Protein AF-A0AAJ5ICC9-F1 (afdb_monomer_lite)

Foldseek 3Di:
DDPVLVVVQQVLQAAPPPPAAQQFRADADWDQDKDKDWDFDPPPVQWDADPNDIGTDTDIDIDADAFFKKWKQFPLRHIWIFGQYRRQFTGTHRLQDDDDDTRDDDDPVCVVVVRPVSRSIDHDHVVPTPDMDMDTDRYRDHPVVVVVVSVVVVVVVVVVPDPDDDDDDDDDDDDDDDDDD

Radius of gyration: 22.57 Å; chains: 1; bounding box: 65×41×62 Å

Structure (mmCIF, N/CA/C/O backbone):
data_AF-A0AAJ5ICC9-F1
#
_entry.id   AF-A0AAJ5ICC9-F1
#
loop_
_atom_site.group_PDB
_atom_site.id
_atom_site.type_symbol
_atom_site.label_atom_id
_atom_site.label_alt_id
_atom_site.label_comp_id
_atom_site.label_asym_id
_atom_site.label_entity_id
_atom_site.label_seq_id
_atom_site.pdbx_PDB_ins_code
_atom_site.Cartn_x
_atom_site.Cartn_y
_atom_site.Cartn_z
_atom_site.occupancy
_atom_site.B_iso_or_equiv
_atom_site.auth_seq_id
_atom_site.auth_comp_id
_atom_site.auth_asym_id
_atom_site.auth_atom_id
_atom_site.pdbx_PDB_model_num
ATOM 1 N N . MET A 1 1 ? -11.775 -3.553 27.776 1.00 67.38 1 MET A N 1
ATOM 2 C CA . MET A 1 1 ? -12.301 -3.152 26.452 1.00 67.38 1 MET A CA 1
ATOM 3 C C . MET A 1 1 ? -13.754 -3.591 26.366 1.00 67.38 1 MET A C 1
ATOM 5 O O . MET A 1 1 ? -14.041 -4.703 26.796 1.00 67.38 1 MET A O 1
ATOM 9 N N . THR A 1 2 ? -14.665 -2.749 25.879 1.00 87.31 2 THR A N 1
ATOM 10 C CA . THR A 1 2 ? -16.091 -3.105 25.743 1.00 87.31 2 THR A CA 1
ATOM 11 C C . THR A 1 2 ? -16.362 -3.833 24.422 1.00 87.31 2 THR A C 1
ATOM 13 O O . THR A 1 2 ? -15.566 -3.747 23.486 1.00 87.31 2 THR A O 1
ATOM 16 N N . ILE A 1 3 ? -17.492 -4.543 24.316 1.00 85.25 3 ILE A N 1
ATOM 17 C CA . ILE A 1 3 ? -17.912 -5.200 23.062 1.00 85.25 3 ILE A CA 1
ATOM 18 C C . ILE A 1 3 ? -18.053 -4.169 21.934 1.00 85.25 3 ILE A C 1
ATOM 20 O O . ILE A 1 3 ? -17.537 -4.384 20.841 1.00 85.25 3 ILE A O 1
ATOM 24 N N . SER A 1 4 ? -18.655 -3.011 22.219 1.00 86.00 4 SER A N 1
ATOM 25 C CA . SER A 1 4 ? -18.818 -1.927 21.244 1.00 86.00 4 SER A CA 1
ATOM 26 C C . SER A 1 4 ? -17.481 -1.422 20.697 1.00 86.00 4 SER A C 1
ATOM 28 O O . SER A 1 4 ? -17.360 -1.179 19.501 1.00 86.00 4 SER A O 1
ATOM 30 N N . GLN A 1 5 ? -16.452 -1.320 21.548 1.00 84.88 5 GLN A N 1
ATOM 31 C CA . GLN A 1 5 ? -15.101 -0.948 21.112 1.00 84.88 5 GLN A CA 1
ATOM 32 C C . GLN A 1 5 ? -14.488 -2.006 20.189 1.00 84.88 5 GLN A C 1
ATOM 34 O O . GLN A 1 5 ? -13.899 -1.654 19.172 1.00 84.88 5 GLN A O 1
ATOM 39 N N . ARG A 1 6 ? -14.654 -3.297 20.504 1.00 83.81 6 ARG A N 1
ATOM 40 C CA . ARG A 1 6 ? -14.139 -4.391 19.661 1.00 83.81 6 ARG A CA 1
ATOM 41 C C . ARG A 1 6 ? -14.811 -4.418 18.289 1.00 83.81 6 ARG A C 1
ATOM 43 O O . ARG A 1 6 ? -14.126 -4.606 17.293 1.00 83.81 6 ARG A O 1
ATOM 50 N N . ILE A 1 7 ? -16.121 -4.173 18.232 1.00 84.75 7 ILE A N 1
ATOM 51 C CA . ILE A 1 7 ? -16.866 -4.076 16.968 1.00 84.75 7 ILE A CA 1
ATOM 52 C C . ILE A 1 7 ? -16.370 -2.884 16.142 1.00 84.75 7 ILE A C 1
ATOM 54 O O . ILE A 1 7 ? -16.109 -3.031 14.953 1.00 84.75 7 ILE A O 1
ATOM 58 N N . ALA A 1 8 ? -16.188 -1.717 16.765 1.00 84.88 8 ALA A N 1
ATOM 59 C CA . ALA A 1 8 ? -15.699 -0.529 16.067 1.00 84.88 8 ALA A CA 1
ATOM 60 C C . ALA A 1 8 ? -14.291 -0.727 15.474 1.00 84.88 8 ALA A C 1
ATOM 62 O O . ALA A 1 8 ? -14.027 -0.265 14.363 1.00 84.88 8 ALA A O 1
ATOM 63 N N . LEU A 1 9 ? -13.407 -1.431 16.190 1.00 85.06 9 LEU A N 1
ATOM 64 C CA . LEU A 1 9 ? -12.083 -1.801 15.686 1.00 85.06 9 LEU A CA 1
ATOM 65 C C . LEU A 1 9 ? -12.186 -2.780 14.519 1.00 85.06 9 LEU A C 1
ATOM 67 O O . LEU A 1 9 ? -11.657 -2.484 13.454 1.00 85.06 9 LEU A O 1
ATOM 71 N N . ALA A 1 10 ? -12.954 -3.861 14.666 1.00 83.06 10 ALA A N 1
ATOM 72 C CA . ALA A 1 10 ? -13.140 -4.840 13.599 1.00 83.06 10 ALA A CA 1
ATOM 73 C C . ALA A 1 10 ? -13.689 -4.198 12.312 1.00 83.06 10 ALA A C 1
ATOM 75 O O . ALA A 1 10 ? -13.201 -4.485 11.223 1.00 83.06 10 ALA A O 1
ATOM 76 N N . ILE A 1 11 ? -14.645 -3.266 12.425 1.00 83.69 11 ILE A N 1
ATOM 77 C CA . ILE A 1 11 ? -15.161 -2.497 11.281 1.00 83.69 11 ILE A CA 1
ATOM 78 C C . ILE A 1 11 ? -14.057 -1.637 10.652 1.00 83.69 11 ILE A C 1
ATOM 80 O O . ILE A 1 11 ? -13.950 -1.567 9.430 1.00 83.69 11 ILE A O 1
ATOM 84 N N . ALA A 1 12 ? -13.227 -0.981 11.468 1.00 84.00 12 ALA A N 1
ATOM 85 C CA . ALA A 1 12 ? -12.121 -0.171 10.968 1.00 84.00 12 ALA A CA 1
ATOM 86 C C . ALA A 1 12 ? -11.037 -1.013 10.270 1.00 84.00 12 ALA A C 1
ATOM 88 O O . ALA A 1 12 ? -10.379 -0.507 9.363 1.00 84.00 12 ALA A O 1
ATOM 89 N N . GLU A 1 13 ? -10.852 -2.273 10.666 1.00 85.25 13 GLU A N 1
ATOM 90 C CA . GLU A 1 13 ? -9.831 -3.189 10.140 1.00 85.25 13 GLU A CA 1
ATOM 91 C C . GLU A 1 13 ? -10.294 -3.946 8.888 1.00 85.25 13 GLU A C 1
ATOM 93 O O . GLU A 1 13 ? -9.524 -4.056 7.931 1.00 85.25 13 GLU A O 1
ATOM 98 N N . ALA A 1 14 ? -11.554 -4.398 8.858 1.00 74.50 14 ALA A N 1
ATOM 99 C CA . ALA A 1 14 ? -12.113 -5.285 7.832 1.00 74.50 14 ALA A CA 1
ATOM 100 C C . ALA A 1 14 ? -12.061 -4.724 6.399 1.00 74.50 14 ALA A C 1
ATOM 102 O O . ALA A 1 14 ? -12.054 -5.496 5.441 1.00 74.50 14 ALA A O 1
ATOM 103 N N . GLY A 1 15 ? -11.970 -3.403 6.221 1.00 66.81 15 GLY A N 1
ATOM 104 C CA . GLY A 1 15 ? -11.748 -2.805 4.907 1.00 66.81 15 GLY A CA 1
ATOM 105 C C . GLY A 1 15 ? -12.367 -1.426 4.742 1.00 66.81 15 GLY A C 1
ATOM 106 O O . GLY A 1 15 ? -12.759 -0.776 5.708 1.00 66.81 15 GLY A O 1
ATOM 107 N N . LEU A 1 16 ? -12.408 -0.970 3.492 1.00 63.00 16 LEU A N 1
ATOM 108 C CA . LEU A 1 16 ? -13.253 0.151 3.094 1.00 63.00 16 LEU A CA 1
ATOM 109 C C . LEU A 1 16 ? -14.720 -0.314 3.005 1.00 63.00 16 LEU A C 1
ATOM 111 O O . LEU A 1 16 ? -14.971 -1.516 2.882 1.00 63.00 16 LEU A O 1
ATOM 115 N N . PRO A 1 17 ? -15.692 0.610 3.056 1.00 62.44 17 PRO A N 1
ATOM 116 C CA . PRO A 1 17 ? -17.074 0.333 2.672 1.00 62.44 17 PRO A CA 1
ATOM 117 C C . PRO A 1 17 ? -17.171 -0.486 1.367 1.00 62.44 17 PRO A C 1
ATOM 119 O O . PRO A 1 17 ? -16.330 -0.342 0.481 1.00 62.44 17 PRO A O 1
ATOM 122 N N . HIS A 1 18 ? -18.167 -1.376 1.257 1.00 62.28 18 HIS A N 1
ATOM 123 C CA . HIS A 1 18 ? -18.298 -2.344 0.147 1.00 62.28 18 HIS A CA 1
ATOM 124 C C . HIS A 1 18 ? -18.393 -1.695 -1.247 1.00 62.28 18 HIS A C 1
ATOM 126 O O . HIS A 1 18 ? -18.151 -2.356 -2.254 1.00 62.28 18 HIS A O 1
ATOM 132 N N . ASP A 1 19 ? -18.755 -0.418 -1.300 1.00 68.44 19 ASP A N 1
ATOM 133 C CA . ASP A 1 19 ? -18.858 0.420 -2.490 1.00 68.44 19 ASP A CA 1
ATOM 134 C C . ASP A 1 19 ? -17.518 1.025 -2.939 1.00 68.44 19 ASP A C 1
ATOM 136 O O . ASP A 1 19 ? -17.437 1.526 -4.055 1.00 68.44 19 ASP A O 1
ATOM 140 N N . GLN A 1 20 ? -16.463 0.945 -2.122 1.00 79.75 20 GLN A N 1
ATOM 141 C CA . GLN A 1 20 ? -15.159 1.532 -2.430 1.00 79.75 20 GLN A CA 1
ATOM 142 C C . GLN A 1 20 ? -14.150 0.497 -2.926 1.00 79.75 20 GLN A C 1
ATOM 144 O O . GLN A 1 20 ? -13.964 -0.592 -2.370 1.00 79.75 20 GLN A O 1
ATOM 149 N N . CYS A 1 21 ? -13.414 0.867 -3.970 1.00 87.06 21 CYS A N 1
ATOM 150 C CA . CYS A 1 21 ? -12.363 0.041 -4.528 1.00 87.06 21 CYS A CA 1
ATOM 151 C C . CYS A 1 21 ? -11.175 -0.092 -3.564 1.00 87.06 21 CYS A C 1
ATOM 153 O O . CYS A 1 21 ? -10.414 0.851 -3.338 1.00 87.06 21 CYS A O 1
ATOM 155 N N . MET A 1 22 ? -10.920 -1.323 -3.109 1.00 88.44 22 MET A N 1
ATOM 156 C CA . MET A 1 22 ? -9.795 -1.675 -2.226 1.00 88.44 22 MET A CA 1
ATOM 157 C C . MET A 1 22 ? -8.405 -1.392 -2.823 1.00 88.44 22 MET A C 1
ATOM 159 O O . MET A 1 22 ? -7.408 -1.499 -2.103 1.00 88.44 22 MET A O 1
ATOM 163 N N . PHE A 1 23 ? -8.323 -1.054 -4.116 1.00 89.44 23 PHE A N 1
ATOM 164 C CA . PHE A 1 23 ? -7.082 -0.705 -4.805 1.00 89.44 23 PHE A CA 1
ATOM 165 C C . PHE A 1 23 ? -6.803 0.786 -4.912 1.00 89.44 23 PHE A C 1
ATOM 167 O O . PHE A 1 23 ? -5.636 1.125 -4.842 1.00 89.44 23 PHE A O 1
ATOM 174 N N . CYS A 1 24 ? -7.786 1.657 -5.142 1.00 86.19 24 CYS A N 1
ATOM 175 C CA . CYS A 1 24 ? -7.499 3.026 -5.603 1.00 86.19 24 CYS A CA 1
ATOM 176 C C . CYS A 1 24 ? -8.394 4.116 -5.007 1.00 86.19 24 CYS A C 1
ATOM 178 O O . CYS A 1 24 ? -7.992 5.274 -4.993 1.00 86.19 24 CYS A O 1
ATOM 180 N N . GLU A 1 25 ? -9.555 3.777 -4.450 1.00 85.56 25 GLU A N 1
ATOM 181 C CA . GLU A 1 25 ? -10.521 4.764 -3.945 1.00 85.56 25 GLU A CA 1
ATOM 182 C C . GLU A 1 25 ? -10.327 4.993 -2.444 1.00 85.56 25 GLU A C 1
ATOM 184 O O . GLU A 1 25 ? -11.235 4.840 -1.632 1.00 85.56 25 GLU A O 1
ATOM 189 N N . ARG A 1 26 ? -9.090 5.314 -2.055 1.00 88.75 26 ARG A N 1
ATOM 190 C CA . ARG A 1 26 ? -8.713 5.555 -0.660 1.00 88.75 26 ARG A CA 1
ATOM 191 C C . ARG A 1 26 ? -8.676 7.050 -0.362 1.00 88.75 26 ARG A C 1
ATOM 193 O O . ARG A 1 26 ? -8.203 7.840 -1.171 1.00 88.75 26 ARG A O 1
ATOM 200 N N . GLN A 1 27 ? -9.134 7.418 0.831 1.00 86.75 27 GLN A N 1
ATOM 201 C CA . GLN A 1 27 ? -9.208 8.805 1.296 1.00 86.75 27 GLN A CA 1
ATOM 202 C C . GLN A 1 27 ? -8.136 9.102 2.349 1.00 86.75 27 GLN A C 1
ATOM 204 O O . GLN A 1 27 ? -7.707 8.205 3.077 1.00 86.75 27 GLN A O 1
ATOM 209 N N . GLY A 1 28 ? -7.720 10.366 2.443 1.00 91.06 28 GLY A N 1
ATOM 210 C CA . GLY A 1 28 ? -6.702 10.839 3.389 1.00 91.06 28 GLY A CA 1
ATOM 211 C C . GLY A 1 28 ? -5.339 11.104 2.743 1.00 91.06 28 GLY A C 1
ATOM 212 O O . GLY A 1 28 ? -5.199 11.052 1.521 1.00 91.06 28 GLY A O 1
ATOM 213 N N . LEU A 1 29 ? -4.333 11.390 3.574 1.00 94.81 29 LEU A N 1
ATOM 214 C CA . LEU A 1 29 ? -2.972 11.744 3.166 1.00 94.81 29 LEU A CA 1
ATOM 215 C C . LEU A 1 29 ? -2.320 10.590 2.382 1.00 94.81 29 LEU A C 1
ATOM 217 O O . LEU A 1 29 ? -2.086 9.534 2.980 1.00 94.81 29 LEU A O 1
ATOM 221 N N . PRO A 1 30 ? -1.996 10.769 1.088 1.00 95.38 30 PRO A N 1
ATOM 222 C CA . PRO A 1 30 ? -1.363 9.730 0.290 1.00 95.38 30 PRO A CA 1
ATOM 223 C C . PRO A 1 30 ? 0.121 9.593 0.648 1.00 95.38 30 PRO A C 1
ATOM 225 O O . PRO A 1 30 ? 0.878 10.563 0.657 1.00 95.38 30 PRO A O 1
ATOM 228 N N . ILE A 1 31 ? 0.554 8.363 0.905 1.00 95.44 31 ILE A N 1
ATOM 229 C CA . ILE A 1 31 ? 1.941 8.007 1.205 1.00 95.44 31 ILE A CA 1
ATOM 230 C C . ILE A 1 31 ? 2.374 6.923 0.224 1.00 95.44 31 ILE A C 1
ATOM 232 O O . ILE A 1 31 ? 1.760 5.858 0.173 1.00 95.44 31 ILE A O 1
ATOM 236 N N . LEU A 1 32 ? 3.448 7.182 -0.530 1.00 96.88 32 LEU A N 1
ATOM 237 C CA . LEU A 1 32 ? 4.067 6.205 -1.429 1.00 96.88 32 LEU A CA 1
ATOM 238 C C . LEU A 1 32 ? 5.123 5.389 -0.671 1.00 96.88 32 LEU A C 1
ATOM 240 O O . LEU A 1 32 ? 6.190 5.926 -0.352 1.00 96.88 32 LEU A O 1
ATOM 244 N N . PRO A 1 33 ? 4.890 4.098 -0.383 1.00 95.75 33 PRO A N 1
ATOM 245 C CA . PRO A 1 33 ? 5.863 3.297 0.339 1.00 95.75 33 PRO A CA 1
ATOM 246 C C . PRO A 1 33 ? 6.991 2.881 -0.605 1.00 95.75 33 PRO A C 1
ATOM 248 O O . PRO A 1 33 ? 6.780 2.197 -1.609 1.00 95.75 33 PRO A O 1
ATOM 251 N N . LEU A 1 34 ? 8.214 3.276 -0.261 1.00 95.81 34 LEU A N 1
ATOM 252 C CA . LEU A 1 34 ? 9.411 2.969 -1.035 1.00 95.81 34 LEU A CA 1
ATOM 253 C C . LEU A 1 34 ? 10.358 2.073 -0.241 1.00 95.81 34 LEU A C 1
ATOM 255 O O . LEU A 1 34 ? 10.440 2.137 0.985 1.00 95.81 34 LEU A O 1
ATOM 259 N N . ARG A 1 35 ? 11.128 1.261 -0.962 1.00 94.69 35 ARG A N 1
ATOM 260 C CA . ARG A 1 35 ? 12.217 0.453 -0.412 1.00 94.69 35 ARG A CA 1
ATOM 261 C C . ARG A 1 35 ? 13.541 0.833 -1.048 1.00 94.69 35 ARG A C 1
ATOM 263 O O . ARG A 1 35 ? 13.603 1.181 -2.227 1.00 94.69 35 ARG A O 1
ATOM 270 N N . ARG A 1 36 ? 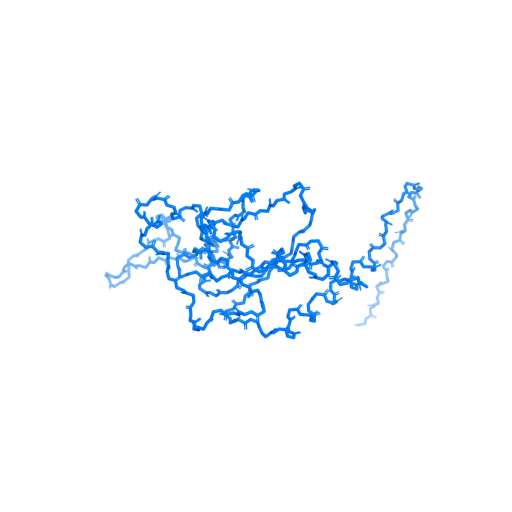14.619 0.670 -0.285 1.00 95.69 36 ARG A N 1
ATOM 271 C CA . ARG A 1 36 ? 15.975 0.704 -0.836 1.00 95.69 36 ARG A CA 1
ATOM 272 C C . ARG A 1 36 ? 16.218 -0.557 -1.662 1.00 95.69 36 ARG A C 1
ATOM 274 O O . ARG A 1 36 ? 15.890 -1.664 -1.231 1.00 95.69 36 ARG A O 1
ATOM 281 N N . ALA A 1 37 ? 16.778 -0.383 -2.849 1.00 94.81 37 ALA A N 1
ATOM 282 C CA . ALA A 1 37 ? 17.156 -1.471 -3.738 1.00 94.81 37 ALA A CA 1
ATOM 283 C C . ALA A 1 37 ? 18.353 -1.059 -4.598 1.00 94.81 37 ALA A C 1
ATOM 285 O O . ALA A 1 37 ? 18.595 0.130 -4.806 1.00 94.81 37 ALA A O 1
ATOM 286 N N . LEU A 1 38 ? 19.073 -2.048 -5.128 1.00 95.31 38 LEU A N 1
ATOM 287 C CA . LEU A 1 38 ? 19.996 -1.804 -6.229 1.00 95.31 38 LEU A CA 1
ATOM 288 C C . LEU A 1 38 ? 19.185 -1.462 -7.481 1.00 95.31 38 LEU A C 1
ATOM 290 O O . LEU A 1 38 ? 18.239 -2.168 -7.843 1.00 95.31 38 LEU A O 1
ATOM 294 N N . VAL A 1 39 ? 19.539 -0.351 -8.114 1.00 94.12 39 VAL A N 1
ATOM 295 C CA . VAL A 1 39 ? 18.933 0.132 -9.352 1.00 94.12 39 VAL A CA 1
ATOM 296 C C . VAL A 1 39 ? 20.022 0.331 -10.404 1.00 94.12 39 VAL A C 1
ATOM 298 O O . VAL A 1 39 ? 21.155 0.650 -10.035 1.00 94.12 39 VAL A O 1
ATOM 301 N N . PRO A 1 40 ? 19.705 0.157 -11.698 1.00 93.62 40 PRO A N 1
ATOM 302 C CA . PRO A 1 40 ? 20.627 0.508 -12.767 1.00 93.62 40 PRO A CA 1
ATOM 303 C C . PRO A 1 40 ? 21.048 1.972 -12.650 1.00 93.62 40 PRO A C 1
ATOM 305 O O . PRO A 1 40 ? 20.212 2.854 -12.433 1.00 93.62 40 PRO A O 1
ATOM 308 N N . ASP A 1 41 ? 22.341 2.231 -12.787 1.00 93.81 41 ASP A N 1
ATOM 309 C CA . ASP A 1 41 ? 22.867 3.579 -12.868 1.00 93.81 41 ASP A CA 1
ATOM 310 C C . ASP A 1 41 ? 22.939 4.007 -14.332 1.00 93.81 41 ASP A C 1
ATOM 312 O O . ASP A 1 41 ? 23.843 3.632 -15.070 1.00 93.81 41 ASP A O 1
ATOM 316 N N . THR A 1 42 ? 21.939 4.771 -14.765 1.00 89.50 42 THR A N 1
ATOM 317 C CA . THR A 1 42 ? 21.758 5.164 -16.170 1.00 89.50 42 THR A CA 1
ATOM 318 C C . THR A 1 42 ? 22.640 6.334 -16.601 1.00 89.50 42 THR A C 1
ATOM 320 O O . THR A 1 42 ? 22.451 6.867 -17.693 1.00 89.50 42 THR A O 1
ATOM 323 N N . ARG A 1 43 ? 23.564 6.781 -15.746 1.00 92.62 43 ARG A N 1
ATOM 324 C CA . ARG A 1 43 ? 24.509 7.839 -16.101 1.00 92.62 43 ARG A CA 1
ATOM 325 C C . ARG A 1 43 ? 25.493 7.320 -17.159 1.00 92.62 43 ARG A C 1
ATOM 327 O O . ARG A 1 43 ? 25.920 6.171 -17.029 1.00 92.62 43 ARG A O 1
ATOM 334 N N . PRO A 1 44 ? 25.858 8.112 -18.183 1.00 91.44 44 PRO A N 1
ATOM 335 C CA . PRO A 1 44 ? 26.685 7.636 -19.294 1.00 91.44 44 PRO A CA 1
ATOM 336 C C . PRO A 1 44 ? 27.995 6.968 -18.855 1.00 91.44 44 PRO A C 1
ATOM 338 O O . PRO A 1 44 ? 28.370 5.945 -19.412 1.00 91.44 44 PRO A O 1
ATOM 341 N N . GLU A 1 45 ? 28.649 7.479 -17.808 1.00 92.56 45 GLU A N 1
ATOM 342 C CA . GLU A 1 45 ? 29.895 6.930 -17.257 1.00 92.56 45 GLU A CA 1
ATOM 343 C C . GLU A 1 45 ? 29.739 5.553 -16.586 1.00 92.56 45 GLU A C 1
ATOM 345 O O . GLU A 1 45 ? 30.719 4.853 -16.347 1.00 92.56 45 GLU A O 1
ATOM 350 N N . CYS A 1 46 ? 28.505 5.164 -16.263 1.00 89.81 46 CYS A N 1
ATOM 351 C CA . CYS A 1 46 ? 28.160 3.89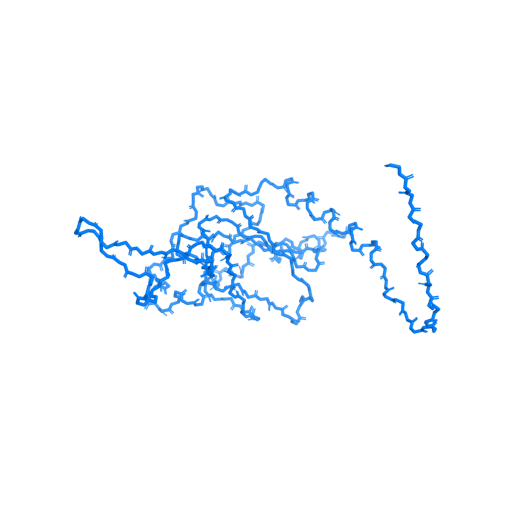8 -15.619 1.00 89.81 46 CYS A CA 1
ATOM 352 C C . CYS A 1 46 ? 27.656 2.840 -16.612 1.00 89.81 46 CYS A C 1
ATOM 354 O O . CYS A 1 46 ? 27.318 1.727 -16.197 1.00 89.81 46 CYS A O 1
ATOM 356 N N . VAL A 1 47 ? 27.597 3.180 -17.902 1.00 92.88 47 VAL A N 1
ATOM 357 C CA . VAL A 1 47 ? 27.170 2.294 -18.985 1.00 92.88 47 VAL A CA 1
ATOM 358 C C . VAL A 1 47 ? 28.380 1.995 -19.863 1.00 92.88 47 VAL A C 1
ATOM 360 O O . VAL A 1 47 ? 28.962 2.891 -20.466 1.00 92.88 47 VAL A O 1
ATOM 363 N N . SER A 1 48 ? 28.759 0.726 -19.954 1.00 91.25 48 SER A N 1
ATOM 364 C CA . SER A 1 48 ? 29.861 0.260 -20.797 1.00 91.25 48 SER A CA 1
ATOM 365 C C . SER A 1 48 ? 29.421 -0.913 -21.670 1.00 91.25 48 SER A C 1
ATOM 367 O O . SER A 1 48 ? 28.350 -1.487 -21.477 1.00 91.25 48 SER A O 1
ATOM 369 N N . THR A 1 49 ? 30.234 -1.264 -22.664 1.00 91.88 49 THR A N 1
ATOM 370 C CA . THR A 1 49 ? 30.024 -2.465 -23.483 1.00 91.88 49 THR A CA 1
ATOM 371 C C . THR A 1 49 ? 31.200 -3.404 -23.266 1.00 91.88 49 THR A C 1
ATOM 373 O O . THR A 1 49 ? 32.349 -2.978 -23.360 1.00 91.88 49 THR A O 1
ATOM 376 N N . VAL A 1 50 ? 30.922 -4.667 -22.946 1.00 88.06 50 VAL A N 1
ATOM 377 C CA . VAL A 1 50 ? 31.932 -5.710 -22.727 1.00 88.06 50 VAL A CA 1
ATOM 378 C C . VAL A 1 50 ? 31.533 -6.931 -23.545 1.00 88.06 50 VAL A C 1
ATOM 380 O O . VAL A 1 50 ? 30.451 -7.471 -23.330 1.00 88.06 50 VAL A O 1
ATOM 383 N N . ALA A 1 51 ? 32.393 -7.356 -24.480 1.00 87.19 51 ALA A N 1
ATOM 384 C CA . ALA A 1 51 ? 32.116 -8.469 -25.400 1.00 87.19 51 ALA A CA 1
ATOM 385 C C . ALA A 1 51 ? 30.724 -8.348 -26.058 1.00 87.19 51 ALA A C 1
ATOM 387 O O . ALA A 1 51 ? 29.885 -9.234 -25.917 1.00 87.19 51 ALA A O 1
ATOM 388 N N . ASP A 1 52 ? 30.462 -7.186 -26.665 1.00 89.62 52 ASP A N 1
ATOM 389 C CA . ASP A 1 52 ? 29.197 -6.804 -27.317 1.00 89.62 52 ASP A CA 1
ATOM 390 C C . ASP A 1 52 ? 27.944 -6.785 -26.419 1.00 89.62 52 ASP A C 1
ATOM 392 O O . ASP A 1 52 ? 26.838 -6.517 -26.887 1.00 89.62 52 ASP A O 1
ATOM 396 N N . ASN A 1 53 ? 28.101 -6.971 -25.104 1.00 88.44 53 ASN A N 1
ATOM 397 C CA . ASN A 1 53 ? 27.013 -6.881 -24.137 1.00 88.44 53 ASN A CA 1
ATOM 398 C C . ASN A 1 53 ? 27.024 -5.542 -23.401 1.00 88.44 53 ASN A C 1
ATOM 400 O O . ASN A 1 53 ? 28.051 -5.107 -22.871 1.00 88.44 53 ASN A O 1
ATOM 404 N N . ARG A 1 54 ? 25.850 -4.906 -23.306 1.00 88.69 54 ARG A N 1
ATOM 405 C CA . ARG A 1 54 ? 25.671 -3.673 -22.532 1.00 88.69 54 ARG A CA 1
ATOM 406 C C . ARG A 1 54 ? 25.744 -3.980 -21.038 1.00 88.69 54 ARG A C 1
ATOM 408 O O . ARG A 1 54 ? 24.834 -4.584 -20.474 1.00 88.69 54 ARG A O 1
ATOM 415 N N . HIS A 1 55 ? 26.804 -3.514 -20.398 1.00 91.50 55 HIS A N 1
ATOM 416 C CA . HIS A 1 55 ? 27.014 -3.590 -18.963 1.00 91.50 55 HIS A CA 1
ATOM 417 C C . HIS A 1 55 ? 26.577 -2.275 -18.305 1.00 91.50 55 HIS A C 1
ATOM 419 O O . HIS A 1 55 ? 26.968 -1.190 -18.732 1.00 91.50 55 HIS A O 1
ATOM 425 N N . ILE A 1 56 ? 25.746 -2.361 -17.265 1.00 93.44 56 ILE A N 1
ATOM 426 C CA . ILE A 1 56 ? 25.245 -1.195 -16.529 1.00 93.44 56 ILE A CA 1
ATOM 427 C C . ILE A 1 56 ? 25.572 -1.390 -15.054 1.00 93.44 56 ILE A C 1
ATOM 429 O O . ILE A 1 56 ? 25.103 -2.345 -14.432 1.00 93.44 56 ILE A O 1
ATOM 433 N N . SER A 1 57 ? 26.359 -0.477 -14.491 1.00 94.06 57 SER A N 1
ATOM 434 C CA . SER A 1 57 ? 26.662 -0.471 -13.060 1.00 94.06 57 SER A CA 1
ATOM 435 C C . SER A 1 57 ? 25.398 -0.241 -12.230 1.00 94.06 57 SER A C 1
ATOM 437 O O . SER A 1 57 ? 24.438 0.387 -12.676 1.00 94.06 57 SER A O 1
ATOM 439 N N . THR A 1 58 ? 25.384 -0.731 -10.993 1.00 95.25 58 THR A N 1
ATOM 440 C CA . THR A 1 58 ? 24.255 -0.535 -10.073 1.00 95.25 58 THR A CA 1
ATOM 441 C C . THR A 1 58 ? 24.581 0.481 -8.992 1.00 95.25 58 THR A C 1
ATOM 443 O O . THR A 1 58 ? 25.695 0.496 -8.472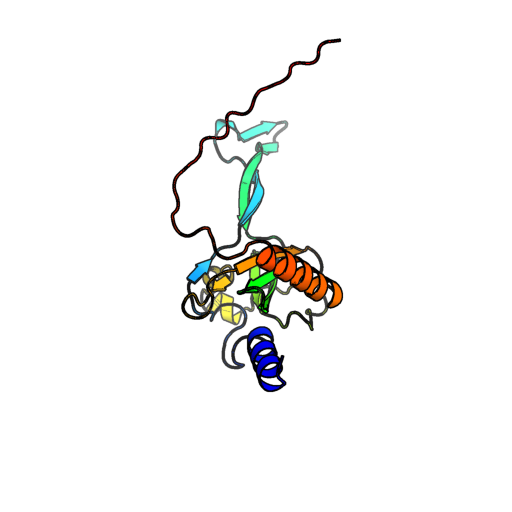 1.00 95.25 58 THR A O 1
ATOM 446 N N . LYS A 1 59 ? 23.580 1.251 -8.568 1.00 94.81 59 LYS A N 1
ATOM 447 C CA . LYS A 1 59 ? 23.641 2.112 -7.379 1.00 94.81 59 LYS A CA 1
ATOM 448 C C . LYS A 1 59 ? 22.499 1.807 -6.420 1.00 94.81 59 LYS A C 1
ATOM 450 O O . LYS A 1 59 ? 21.500 1.201 -6.803 1.00 94.81 59 LYS A O 1
ATOM 455 N N . ILE A 1 60 ? 22.613 2.257 -5.174 1.00 96.88 60 ILE A N 1
ATOM 456 C CA . ILE A 1 60 ? 21.479 2.240 -4.246 1.00 96.88 60 ILE A CA 1
ATOM 457 C C . ILE A 1 60 ? 20.491 3.334 -4.654 1.00 96.88 60 ILE A C 1
ATOM 459 O O . ILE A 1 60 ? 20.853 4.503 -4.759 1.00 96.88 60 ILE A O 1
ATOM 463 N N . GLY A 1 61 ? 19.237 2.944 -4.862 1.00 95.31 61 GLY A N 1
ATOM 464 C CA . GLY A 1 61 ? 18.126 3.840 -5.155 1.00 95.31 61 GLY A CA 1
ATOM 465 C C . GLY A 1 61 ? 16.849 3.409 -4.442 1.00 95.31 61 GLY A C 1
ATOM 466 O O . GLY A 1 61 ? 16.850 2.492 -3.613 1.00 95.31 61 GLY A O 1
ATOM 467 N N . LEU A 1 62 ? 15.752 4.085 -4.771 1.00 95.50 62 LEU A N 1
ATOM 468 C CA . LEU A 1 62 ? 14.421 3.765 -4.269 1.00 95.50 62 LEU A CA 1
ATOM 469 C C . LEU A 1 62 ? 13.610 3.048 -5.348 1.00 95.50 62 LEU A C 1
ATOM 471 O O . LEU A 1 62 ? 13.701 3.371 -6.530 1.00 95.50 62 LEU A O 1
ATOM 475 N N . ARG A 1 63 ? 12.818 2.065 -4.928 1.00 94.81 63 ARG A N 1
ATOM 476 C CA . ARG A 1 63 ? 11.807 1.392 -5.751 1.00 94.81 63 ARG A CA 1
ATOM 477 C C . ARG A 1 63 ? 10.512 1.274 -4.965 1.00 94.81 63 ARG A C 1
ATOM 479 O O . ARG A 1 63 ? 10.543 1.302 -3.733 1.00 94.81 63 ARG A O 1
ATOM 486 N N . THR A 1 64 ? 9.402 1.078 -5.665 1.00 95.12 64 THR A N 1
ATOM 487 C CA . THR A 1 64 ? 8.156 0.623 -5.045 1.00 95.12 64 THR A CA 1
ATOM 488 C C . THR A 1 64 ? 8.373 -0.701 -4.303 1.00 95.12 64 THR A C 1
ATOM 490 O O . THR A 1 64 ? 9.371 -1.423 -4.497 1.00 95.12 64 THR A O 1
ATOM 493 N N . LEU A 1 65 ? 7.459 -1.002 -3.382 1.00 96.06 65 LEU A N 1
ATOM 494 C CA . LEU A 1 65 ? 7.474 -2.273 -2.671 1.00 96.06 65 LEU A CA 1
ATOM 495 C C . LEU A 1 65 ? 7.400 -3.440 -3.663 1.00 96.06 65 LEU A C 1
ATOM 497 O O . LEU A 1 65 ? 6.715 -3.378 -4.678 1.00 96.06 65 LEU A O 1
ATOM 501 N N . ARG A 1 66 ? 8.149 -4.505 -3.366 1.00 94.75 66 ARG A N 1
ATOM 502 C CA . ARG A 1 66 ? 8.053 -5.763 -4.118 1.00 94.75 66 ARG A CA 1
ATOM 503 C C . ARG A 1 66 ? 6.778 -6.503 -3.716 1.00 94.75 66 ARG A C 1
ATOM 505 O O . ARG A 1 66 ? 6.251 -6.242 -2.635 1.00 94.75 66 ARG A O 1
ATOM 512 N N . ARG A 1 67 ? 6.378 -7.489 -4.524 1.00 96.50 67 ARG A N 1
ATOM 513 C CA . ARG A 1 67 ? 5.273 -8.396 -4.195 1.00 96.50 67 ARG A CA 1
ATOM 514 C C . ARG A 1 67 ? 5.404 -8.944 -2.768 1.00 96.50 67 ARG A C 1
ATOM 516 O O . ARG A 1 67 ? 6.483 -9.405 -2.387 1.00 96.50 67 ARG A O 1
ATOM 523 N N . GLY A 1 68 ? 4.326 -8.857 -1.995 1.00 95.75 68 GLY A N 1
ATOM 524 C CA . GLY A 1 68 ? 4.298 -9.229 -0.580 1.00 95.75 68 GLY A CA 1
ATOM 525 C C . GLY A 1 68 ? 3.143 -8.567 0.164 1.00 95.75 68 GLY A C 1
ATOM 526 O O . GLY A 1 68 ? 2.094 -8.306 -0.419 1.00 95.75 68 GLY A O 1
ATOM 527 N N . PHE A 1 69 ? 3.342 -8.277 1.446 1.00 96.12 69 PHE A N 1
ATOM 528 C CA . PHE A 1 69 ? 2.307 -7.788 2.352 1.00 96.12 69 PHE A CA 1
ATOM 529 C C . PHE A 1 69 ? 2.821 -6.605 3.170 1.00 96.12 69 PHE A C 1
ATOM 531 O O . PHE A 1 69 ? 3.883 -6.675 3.791 1.00 96.12 69 PHE A O 1
ATOM 538 N N . LEU A 1 70 ? 2.059 -5.515 3.173 1.00 96.44 70 LEU A N 1
ATOM 539 C CA . LEU A 1 70 ? 2.316 -4.321 3.968 1.00 96.44 70 LEU A CA 1
ATOM 540 C C . LEU A 1 70 ? 1.258 -4.214 5.066 1.00 96.44 70 LEU A C 1
ATOM 542 O O . LEU A 1 70 ? 0.066 -4.161 4.777 1.00 96.44 70 LEU A O 1
ATOM 546 N N . TYR A 1 71 ? 1.705 -4.127 6.312 1.00 95.44 71 TYR A N 1
ATOM 547 C CA . TYR A 1 71 ? 0.867 -3.935 7.488 1.00 95.44 71 TYR A CA 1
ATOM 548 C C . TYR A 1 71 ? 1.117 -2.547 8.063 1.00 95.44 71 TYR A C 1
ATOM 550 O O . TYR A 1 71 ? 2.265 -2.122 8.218 1.00 95.44 71 TYR A O 1
ATOM 558 N N . VAL A 1 72 ? 0.038 -1.842 8.379 1.00 95.19 72 VAL A N 1
ATOM 559 C CA . VAL A 1 72 ? 0.045 -0.495 8.936 1.00 95.19 72 VAL A CA 1
ATOM 560 C C . VAL A 1 72 ? -0.733 -0.522 10.239 1.00 95.19 72 VAL A C 1
ATOM 562 O O . VAL A 1 72 ? -1.931 -0.787 10.236 1.00 95.19 72 VAL A O 1
ATOM 565 N N . LEU A 1 73 ? -0.053 -0.248 11.344 1.00 94.56 73 LEU A N 1
ATOM 566 C CA . LEU A 1 73 ? -0.679 -0.123 12.649 1.00 94.56 73 LEU A CA 1
ATOM 567 C C . LEU A 1 73 ? -0.933 1.346 12.976 1.00 94.56 73 LEU A C 1
ATOM 569 O O . LEU A 1 73 ? 0.020 2.108 13.161 1.00 94.56 73 LEU A O 1
ATOM 573 N N . LEU A 1 74 ? -2.205 1.714 13.077 1.00 93.44 74 LEU A N 1
ATOM 574 C CA . LEU A 1 74 ? -2.675 3.068 13.347 1.00 93.44 74 LEU A CA 1
ATOM 575 C C . LEU A 1 74 ? -3.010 3.235 14.824 1.00 93.44 74 LEU A C 1
ATOM 577 O O . LEU A 1 74 ? -3.734 2.413 15.391 1.00 93.44 74 LEU A O 1
ATOM 581 N N . ASP A 1 75 ? -2.428 4.262 15.446 1.00 92.25 75 ASP A N 1
ATOM 582 C CA . ASP A 1 75 ? -2.573 4.605 16.870 1.00 92.25 75 ASP A CA 1
ATOM 583 C C . ASP A 1 75 ? -2.424 3.432 17.837 1.00 92.25 75 ASP A C 1
ATOM 585 O O . ASP A 1 75 ? -2.920 3.449 18.959 1.00 92.25 75 ASP A O 1
ATOM 589 N N . GLN A 1 76 ? -1.673 2.412 17.411 1.00 90.00 76 GLN A N 1
ATOM 590 C CA . GLN A 1 76 ? -1.490 1.180 18.166 1.00 90.00 76 GLN A CA 1
ATOM 591 C C . GLN A 1 76 ? -2.827 0.518 18.507 1.00 90.00 76 GLN A C 1
ATOM 593 O O . GLN A 1 76 ? -2.975 -0.033 19.594 1.00 90.00 76 GLN A O 1
ATOM 598 N N . GLN A 1 77 ? -3.804 0.575 17.608 1.00 88.56 77 GLN A N 1
ATOM 599 C CA . GLN A 1 77 ? -5.109 -0.042 17.827 1.00 88.56 77 GLN A CA 1
ATOM 600 C C . GLN A 1 77 ? -5.691 -0.686 16.578 1.00 88.56 77 GLN A C 1
ATOM 602 O O . GLN A 1 77 ? -6.312 -1.732 16.702 1.00 88.56 77 GLN A O 1
ATOM 607 N N . VAL A 1 78 ? -5.515 -0.069 15.408 1.00 91.12 78 VAL A N 1
ATOM 608 C CA . VAL A 1 78 ? -6.178 -0.501 14.172 1.00 91.12 78 VAL A CA 1
ATOM 609 C C . VAL A 1 78 ? -5.144 -0.991 13.175 1.00 91.12 78 VAL A C 1
ATOM 611 O O . VAL A 1 78 ? -4.254 -0.233 12.780 1.00 91.12 78 VAL A O 1
ATOM 614 N N . TRP A 1 79 ? -5.292 -2.229 12.718 1.00 92.06 79 TRP A N 1
ATOM 615 C CA . TRP A 1 79 ? -4.520 -2.745 11.597 1.00 92.06 79 TRP A CA 1
ATOM 616 C C . TRP A 1 79 ? -5.159 -2.410 10.244 1.00 92.06 79 TRP A C 1
ATOM 618 O O . TRP A 1 79 ? -6.340 -2.627 9.980 1.00 92.06 79 TRP A O 1
ATOM 628 N N . HIS A 1 80 ? -4.339 -1.923 9.321 1.00 93.19 80 HIS A N 1
ATOM 629 C CA . HIS A 1 80 ? -4.613 -1.980 7.890 1.00 93.19 80 HIS A CA 1
ATOM 630 C C . HIS A 1 80 ? -3.597 -2.899 7.233 1.00 93.19 80 HIS A C 1
ATOM 632 O O . HIS A 1 80 ? -2.397 -2.763 7.466 1.00 93.19 80 HIS A O 1
ATOM 638 N N . ALA A 1 81 ? -4.068 -3.814 6.392 1.00 93.69 81 ALA A N 1
ATOM 639 C CA . ALA A 1 81 ? -3.209 -4.728 5.662 1.00 93.69 81 ALA A CA 1
ATOM 640 C C . ALA A 1 81 ? -3.412 -4.575 4.156 1.00 93.69 81 ALA A C 1
ATOM 642 O O . ALA A 1 81 ? -4.530 -4.366 3.679 1.00 93.69 81 ALA A O 1
ATOM 643 N N . TYR A 1 82 ? -2.312 -4.658 3.414 1.00 95.38 82 TYR A N 1
ATOM 644 C CA . TYR A 1 82 ? -2.275 -4.489 1.970 1.00 95.38 82 TYR A CA 1
ATOM 645 C C . TYR A 1 82 ? -1.491 -5.619 1.318 1.00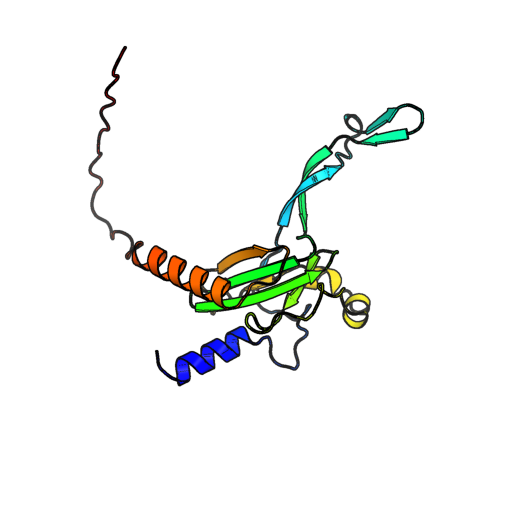 95.38 82 TYR A C 1
ATOM 647 O O . TYR A 1 82 ? -0.340 -5.873 1.673 1.00 95.38 82 TYR A O 1
ATOM 655 N N . ALA A 1 83 ? -2.104 -6.279 0.345 1.00 95.81 83 ALA A N 1
ATOM 656 C CA . ALA A 1 83 ? -1.420 -7.171 -0.570 1.00 95.81 83 ALA A CA 1
ATOM 657 C C . ALA A 1 83 ? -0.763 -6.304 -1.651 1.00 95.81 83 ALA A C 1
ATOM 659 O O . ALA A 1 83 ? -1.430 -5.488 -2.290 1.00 95.81 83 ALA A O 1
ATOM 660 N N . VAL A 1 84 ? 0.548 -6.444 -1.809 1.00 97.31 84 VAL A N 1
ATOM 661 C CA . VAL A 1 84 ? 1.364 -5.656 -2.734 1.00 97.31 84 VAL A CA 1
ATOM 662 C C . VAL A 1 84 ? 1.558 -6.462 -4.010 1.00 97.31 84 VAL A C 1
ATOM 664 O O . VAL A 1 84 ? 2.122 -7.556 -3.951 1.00 97.31 84 VAL A O 1
ATOM 667 N N . SER A 1 85 ? 1.120 -5.940 -5.155 1.00 96.19 85 SER A N 1
ATOM 668 C CA . SER A 1 85 ? 1.344 -6.579 -6.455 1.00 96.19 85 SER A CA 1
ATOM 669 C C . SER A 1 85 ? 2.820 -6.517 -6.871 1.00 96.19 85 SER A C 1
ATOM 671 O O . SER A 1 85 ? 3.649 -5.852 -6.250 1.00 96.19 85 SER A O 1
ATOM 673 N N . GLU A 1 86 ? 3.175 -7.191 -7.963 1.00 94.75 86 GLU A N 1
ATOM 674 C CA . GLU A 1 86 ? 4.537 -7.150 -8.510 1.00 94.75 86 GLU A CA 1
ATOM 675 C C . GLU A 1 86 ? 4.978 -5.752 -8.970 1.00 94.75 86 GLU A C 1
ATOM 677 O O . GLU A 1 86 ? 6.151 -5.400 -8.858 1.00 94.75 86 GLU A O 1
ATOM 682 N N . GLN A 1 87 ? 4.024 -4.937 -9.413 1.00 94.31 87 GLN A N 1
ATOM 683 C CA . GLN A 1 87 ? 4.219 -3.549 -9.830 1.00 94.31 87 GLN A CA 1
ATOM 684 C C . GLN A 1 87 ? 4.200 -2.568 -8.642 1.00 94.31 87 GLN A C 1
ATOM 686 O O . GLN A 1 87 ? 4.524 -1.393 -8.806 1.00 94.31 87 GLN A O 1
ATOM 691 N N . GLY A 1 88 ? 3.870 -3.040 -7.434 1.00 96.00 88 GLY A N 1
ATOM 692 C CA . GLY A 1 88 ? 3.798 -2.212 -6.230 1.00 96.00 88 GLY A CA 1
ATOM 693 C C . GLY A 1 88 ? 2.419 -1.610 -5.949 1.00 96.00 88 GLY A C 1
ATOM 694 O O . GLY A 1 88 ? 2.326 -0.709 -5.119 1.00 96.00 88 GLY A O 1
ATOM 695 N N . HIS A 1 89 ? 1.357 -2.096 -6.598 1.00 96.88 89 HIS A N 1
ATOM 696 C CA . HIS A 1 89 ? -0.014 -1.675 -6.302 1.00 96.88 89 HIS A CA 1
ATOM 697 C C . HIS A 1 89 ? -0.492 -2.291 -4.986 1.00 96.88 89 HIS A C 1
ATOM 699 O O . HIS A 1 89 ? -0.196 -3.449 -4.690 1.00 96.88 89 HIS A O 1
ATOM 705 N N . LEU A 1 90 ? -1.254 -1.533 -4.205 1.00 95.94 90 LEU A N 1
ATOM 706 C CA . LEU A 1 90 ? -1.708 -1.914 -2.874 1.00 95.94 90 LEU A CA 1
ATOM 707 C C . LEU A 1 90 ? -3.195 -2.272 -2.906 1.00 95.94 90 LEU A C 1
ATOM 709 O O . LEU A 1 90 ? -4.043 -1.413 -3.153 1.00 95.94 90 LEU A O 1
ATOM 713 N N . ARG A 1 91 ? -3.525 -3.527 -2.588 1.00 94.19 91 ARG A N 1
ATOM 714 C CA . ARG A 1 91 ? -4.904 -3.975 -2.356 1.00 94.19 91 ARG A CA 1
ATOM 715 C C . ARG A 1 91 ? -5.152 -4.153 -0.873 1.00 94.19 91 ARG A C 1
ATOM 717 O O . ARG A 1 91 ? -4.542 -5.028 -0.263 1.00 94.19 91 ARG A O 1
ATOM 724 N N . ARG A 1 92 ? -6.064 -3.378 -0.297 1.00 92.12 92 ARG A N 1
ATOM 725 C CA . ARG A 1 92 ? -6.443 -3.552 1.107 1.00 92.12 92 ARG A CA 1
ATOM 726 C C . ARG A 1 92 ? -7.161 -4.892 1.324 1.00 92.12 92 ARG A C 1
ATOM 728 O O . ARG A 1 92 ? -7.923 -5.329 0.461 1.00 92.12 92 ARG A O 1
ATOM 735 N N . PHE A 1 93 ? -6.906 -5.538 2.458 1.00 90.62 93 PHE A N 1
ATOM 736 C CA . PHE A 1 93 ? -7.576 -6.767 2.888 1.00 90.62 93 PHE A CA 1
ATOM 737 C C . PHE A 1 93 ? -7.717 -6.810 4.420 1.00 90.62 93 PHE A C 1
ATOM 739 O O . PHE A 1 93 ? -7.104 -6.000 5.122 1.00 90.62 93 PHE A O 1
ATOM 746 N N . ASN A 1 94 ? -8.528 -7.743 4.925 1.00 89.56 94 ASN A N 1
ATOM 747 C CA . ASN A 1 94 ? -8.702 -7.972 6.358 1.00 89.56 94 ASN A CA 1
ATOM 748 C C . ASN A 1 94 ? -7.410 -8.575 6.957 1.00 89.56 94 ASN A C 1
ATOM 750 O O . ASN A 1 94 ? -7.027 -9.673 6.558 1.00 89.56 94 ASN A O 1
ATOM 754 N N . PRO A 1 95 ? -6.737 -7.924 7.925 1.00 88.50 95 PRO A N 1
ATOM 755 C CA . PRO A 1 95 ? -5.471 -8.410 8.490 1.00 88.50 95 PRO A CA 1
ATOM 756 C C . PRO A 1 95 ? -5.541 -9.822 9.096 1.00 88.50 95 PRO A C 1
ATOM 758 O O . PRO A 1 95 ? -4.504 -10.474 9.212 1.00 88.50 95 PRO A O 1
ATOM 761 N N . TYR A 1 96 ? -6.736 -10.292 9.466 1.00 87.31 96 TYR A N 1
ATOM 762 C CA . TYR A 1 96 ? -6.966 -11.615 10.055 1.00 87.31 96 TYR A CA 1
ATOM 763 C C . TYR A 1 96 ? -7.378 -12.684 9.041 1.00 87.31 96 TYR A C 1
ATOM 765 O O . TYR A 1 96 ? -7.380 -13.868 9.368 1.00 87.31 96 TYR A O 1
ATOM 773 N N . GLU A 1 97 ? -7.678 -12.276 7.809 1.00 87.94 97 GLU A N 1
ATOM 774 C CA . GLU A 1 97 ? -8.039 -13.154 6.696 1.00 87.94 97 GLU A CA 1
ATOM 775 C C . GLU A 1 97 ? -7.177 -12.788 5.476 1.00 87.94 97 GLU A C 1
ATOM 777 O O . GLU A 1 97 ? -7.648 -12.134 4.535 1.00 87.94 97 GLU A O 1
ATOM 782 N N . PRO A 1 98 ? -5.876 -13.139 5.491 1.00 86.88 98 PRO A N 1
ATOM 783 C CA . PRO A 1 98 ? -5.008 -12.906 4.349 1.00 86.88 98 PRO A CA 1
ATOM 784 C C . PRO A 1 98 ? -5.533 -13.605 3.091 1.00 86.88 98 PRO A C 1
ATOM 786 O O . PRO A 1 98 ? -6.085 -14.699 3.192 1.00 86.88 98 PRO A O 1
ATOM 789 N N . PRO A 1 99 ? -5.356 -13.005 1.900 1.00 87.00 99 PRO A N 1
ATOM 790 C CA . PRO A 1 99 ? -5.777 -13.635 0.658 1.00 87.00 99 PRO A CA 1
ATOM 791 C C . PRO A 1 99 ? -5.034 -14.954 0.432 1.00 87.00 99 PRO A C 1
ATOM 793 O O . PRO A 1 99 ? -3.822 -15.037 0.649 1.00 87.00 99 PRO A O 1
ATOM 796 N N . ASP A 1 100 ? -5.760 -15.952 -0.067 1.00 82.38 100 ASP A N 1
ATOM 797 C CA . ASP A 1 100 ? -5.175 -17.221 -0.479 1.00 82.38 100 ASP A CA 1
ATOM 798 C C . ASP A 1 100 ? -4.282 -17.013 -1.708 1.00 82.38 100 ASP A C 1
ATOM 800 O O . ASP A 1 100 ? -4.728 -16.582 -2.775 1.00 82.38 100 ASP A O 1
ATOM 804 N N . GLY A 1 101 ? -2.997 -17.329 -1.559 1.00 84.00 101 GLY A N 1
ATOM 805 C CA . GLY A 1 101 ? -2.017 -17.237 -2.637 1.00 84.00 101 GLY A CA 1
ATOM 806 C C . GLY A 1 101 ? -1.358 -15.858 -2.800 1.00 84.00 101 GLY A C 1
ATOM 807 O O . GLY A 1 101 ? -1.458 -14.979 -1.941 1.00 84.00 101 GLY A O 1
ATOM 808 N N . PRO A 1 102 ? -0.578 -15.674 -3.880 1.00 83.25 102 PRO A N 1
ATOM 809 C CA . PRO A 1 102 ? 0.193 -14.455 -4.080 1.00 83.25 102 PRO A CA 1
ATOM 810 C C . PRO A 1 102 ? -0.712 -13.252 -4.405 1.00 83.25 102 PRO A C 1
ATOM 812 O O . PRO A 1 102 ? -1.737 -13.413 -5.070 1.00 83.25 102 PRO A O 1
ATOM 815 N N . PRO A 1 103 ? -0.308 -12.024 -4.022 1.00 88.75 103 PRO A N 1
ATOM 816 C CA . PRO A 1 103 ? -1.025 -10.804 -4.380 1.00 88.75 103 PRO A CA 1
ATOM 817 C C . PRO A 1 103 ? -1.314 -1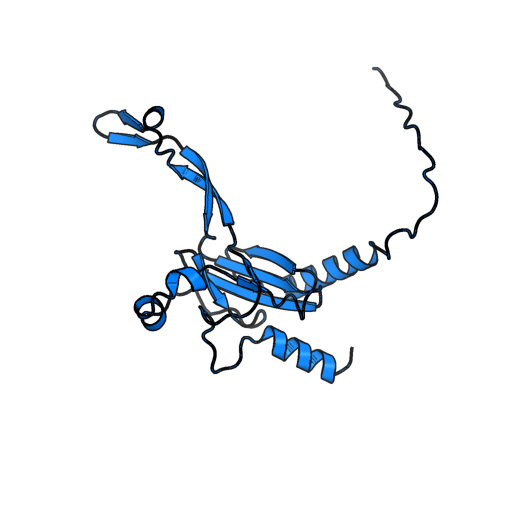0.695 -5.883 1.00 88.75 103 PRO A C 1
ATOM 819 O O . PRO A 1 103 ? -0.398 -10.747 -6.709 1.00 88.75 103 PRO A O 1
ATOM 822 N N . SER A 1 104 ? -2.589 -10.509 -6.223 1.00 89.19 104 SER A N 1
ATOM 823 C CA . SER A 1 104 ? -3.053 -10.342 -7.602 1.00 89.19 104 SER A CA 1
ATOM 824 C C . SER A 1 104 ? -2.614 -8.997 -8.207 1.00 89.19 104 SER A C 1
ATOM 826 O O . SER A 1 104 ? -2.392 -8.029 -7.470 1.00 89.19 104 SER A O 1
ATOM 828 N N . PRO A 1 105 ? -2.505 -8.901 -9.545 1.00 93.38 105 PRO A N 1
ATOM 829 C CA . PRO A 1 105 ? -2.277 -7.630 -10.228 1.00 93.38 105 PRO A CA 1
ATOM 830 C C . PRO A 1 105 ? -3.465 -6.667 -10.072 1.00 93.38 105 PRO A C 1
ATOM 832 O O . PRO A 1 105 ? -4.535 -7.030 -9.575 1.00 93.38 105 PRO A O 1
ATOM 835 N N . LEU A 1 106 ? -3.264 -5.423 -10.511 1.00 94.06 106 LEU A N 1
ATOM 836 C CA . LEU A 1 106 ? -4.324 -4.418 -10.552 1.00 94.06 106 LEU A CA 1
ATOM 837 C C . LEU A 1 106 ? -5.421 -4.861 -11.545 1.00 94.06 106 LEU A C 1
ATOM 839 O O . LEU A 1 106 ? -5.079 -5.268 -12.656 1.00 94.06 106 LEU A O 1
ATOM 843 N N . PRO A 1 107 ? -6.717 -4.797 -11.185 1.00 93.12 107 PRO A N 1
ATOM 844 C CA . PRO A 1 107 ? -7.801 -5.170 -12.089 1.00 93.12 107 PRO A CA 1
ATOM 845 C C . PRO A 1 107 ? -7.855 -4.275 -13.330 1.00 93.12 107 PRO A C 1
ATOM 847 O O . PRO A 1 107 ? -7.654 -3.066 -13.218 1.00 93.12 107 PRO A O 1
ATOM 850 N N . GLU A 1 108 ? -8.241 -4.834 -14.481 1.00 93.94 108 GLU A N 1
ATOM 851 C CA . GLU A 1 108 ? -8.350 -4.091 -15.751 1.00 93.94 108 GLU A CA 1
ATOM 852 C C . GLU A 1 108 ? -9.237 -2.850 -15.637 1.00 93.94 108 GLU A C 1
ATOM 854 O O . GLU A 1 108 ? -8.889 -1.801 -16.160 1.00 93.94 108 GLU A O 1
ATOM 859 N N . LYS A 1 109 ? -10.334 -2.919 -14.871 1.00 93.69 109 LYS A N 1
ATOM 860 C CA . LYS A 1 109 ? -11.199 -1.754 -14.623 1.00 93.69 109 LYS A CA 1
ATOM 861 C C . LYS A 1 109 ? -10.455 -0.561 -14.010 1.00 93.69 109 LYS A C 1
ATOM 863 O O . LYS A 1 109 ? -10.802 0.574 -14.295 1.00 93.69 109 LYS A O 1
ATOM 868 N N . CYS A 1 110 ? -9.459 -0.817 -13.159 1.00 93.69 110 CYS A N 1
ATOM 869 C CA . CYS A 1 110 ? -8.650 0.226 -12.535 1.00 93.69 110 CYS A CA 1
ATOM 870 C C . CYS A 1 110 ? -7.559 0.707 -13.494 1.00 93.69 110 CYS A C 1
ATOM 872 O O . CYS A 1 110 ? -7.277 1.896 -13.527 1.00 93.69 110 CYS A O 1
ATOM 874 N N . VAL A 1 111 ? -6.982 -0.192 -14.296 1.00 94.06 111 VAL A N 1
ATOM 875 C CA . VAL A 1 111 ? -6.015 0.176 -15.342 1.00 94.06 111 VAL A CA 1
ATOM 876 C C . VAL A 1 111 ? -6.670 1.081 -16.388 1.00 94.06 111 VAL A C 1
ATOM 878 O O . VAL A 1 111 ? -6.148 2.145 -16.681 1.00 94.06 111 VAL A O 1
ATOM 881 N N . ASN A 1 112 ? -7.852 0.709 -16.884 1.00 94.75 112 ASN A N 1
ATOM 882 C CA . ASN A 1 112 ? -8.599 1.463 -17.897 1.00 94.75 112 ASN A CA 1
ATOM 883 C C . ASN A 1 112 ? -9.126 2.814 -17.391 1.00 94.75 112 ASN A C 1
ATOM 885 O O . ASN A 1 112 ? -9.550 3.639 -18.193 1.00 94.75 112 ASN A O 1
ATOM 889 N N . ALA A 1 113 ? -9.149 3.009 -16.072 1.00 94.06 113 ALA A N 1
ATOM 890 C CA . ALA A 1 113 ? -9.511 4.266 -15.432 1.00 94.06 113 ALA A CA 1
ATOM 891 C C . ALA A 1 113 ? -8.279 5.108 -15.047 1.00 94.06 113 ALA A C 1
ATOM 893 O O . ALA A 1 113 ? -8.432 6.090 -14.331 1.00 94.06 113 ALA A O 1
ATOM 894 N N . ASP A 1 114 ? -7.067 4.715 -15.462 1.00 93.19 114 ASP A N 1
ATOM 895 C CA . ASP A 1 114 ? -5.802 5.374 -15.097 1.00 93.19 114 ASP A CA 1
ATOM 896 C C . ASP A 1 114 ? -5.574 5.445 -13.572 1.00 93.19 114 ASP A C 1
ATOM 898 O O . ASP A 1 114 ? -5.017 6.394 -13.015 1.00 93.19 114 ASP A O 1
ATOM 902 N N . HIS A 1 115 ? -6.035 4.416 -12.854 1.00 94.06 115 HIS A N 1
ATOM 903 C CA . HIS A 1 115 ? -5.892 4.304 -11.404 1.00 94.06 115 HIS A CA 1
ATOM 904 C C . HIS A 1 115 ? -4.637 3.518 -10.977 1.00 94.06 115 HIS A C 1
ATOM 906 O O . HIS A 1 115 ? -4.535 3.086 -9.824 1.00 94.06 115 HIS A O 1
ATOM 912 N N . ASP A 1 116 ? -3.667 3.323 -11.870 1.00 93.00 116 ASP A N 1
ATOM 913 C CA . ASP A 1 116 ? -2.385 2.679 -11.569 1.00 93.00 116 ASP A CA 1
ATOM 914 C C . ASP A 1 116 ? -1.581 3.499 -10.549 1.00 93.00 116 ASP A C 1
ATOM 916 O O . ASP A 1 116 ? -1.194 2.969 -9.503 1.00 93.00 116 ASP A O 1
ATOM 920 N N . ILE A 1 117 ? -1.456 4.811 -10.770 1.00 93.00 117 ILE A N 1
ATOM 921 C CA . ILE A 1 117 ? -0.771 5.734 -9.858 1.00 93.00 117 ILE A CA 1
ATOM 922 C C . ILE A 1 117 ? -1.423 5.745 -8.468 1.00 93.00 117 ILE A C 1
ATOM 924 O O . ILE A 1 117 ? -0.727 5.400 -7.510 1.00 93.00 117 ILE A O 1
ATOM 928 N N . PRO A 1 118 ? -2.720 6.087 -8.290 1.00 94.56 118 PRO A N 1
ATOM 929 C CA . PRO A 1 118 ? -3.329 6.126 -6.958 1.00 94.56 118 PRO A CA 1
ATOM 930 C C . PRO A 1 118 ? -3.301 4.760 -6.263 1.00 94.56 118 PRO A C 1
ATOM 932 O O . PRO A 1 118 ? -3.233 4.694 -5.034 1.00 94.56 118 PRO A O 1
ATOM 935 N N . SER A 1 119 ? -3.269 3.658 -7.020 1.00 95.50 119 SER A N 1
ATOM 936 C CA . SER A 1 119 ? -3.198 2.332 -6.415 1.00 95.50 119 SER A CA 1
ATOM 937 C C . SER A 1 119 ? -1.874 2.011 -5.718 1.00 95.50 119 SER A C 1
ATOM 939 O O . SER A 1 119 ? -1.854 1.132 -4.855 1.00 95.50 119 SER A O 1
ATOM 941 N N . ALA A 1 120 ? -0.793 2.738 -6.013 1.00 96.12 120 ALA A N 1
ATOM 942 C CA . ALA A 1 120 ? 0.507 2.573 -5.362 1.00 96.12 120 ALA A CA 1
ATOM 943 C C . ALA A 1 120 ? 0.611 3.271 -3.988 1.00 96.12 120 ALA A C 1
ATOM 945 O O . ALA A 1 120 ? 1.552 3.014 -3.232 1.00 96.12 120 ALA A O 1
ATOM 946 N N . PHE A 1 121 ? -0.339 4.147 -3.648 1.00 95.88 121 PHE A N 1
ATOM 947 C CA . PHE A 1 121 ? -0.328 4.913 -2.400 1.00 95.88 121 PHE A CA 1
ATOM 948 C C . PHE A 1 121 ? -1.219 4.259 -1.350 1.00 95.88 121 PHE A C 1
ATOM 950 O O . PHE A 1 121 ? -2.338 3.838 -1.643 1.00 95.88 121 PHE A O 1
ATOM 957 N N . LEU A 1 122 ? -0.750 4.207 -0.104 1.00 94.06 122 LEU A N 1
ATOM 958 C CA . LEU A 1 122 ? -1.653 4.042 1.035 1.00 94.06 122 LEU A CA 1
ATOM 959 C C . LEU A 1 122 ? -2.137 5.424 1.461 1.00 94.06 122 LEU A C 1
ATOM 961 O O . LEU A 1 122 ? -1.393 6.395 1.330 1.00 94.06 122 LEU A O 1
ATOM 965 N N . ASN A 1 123 ? -3.343 5.512 2.011 1.00 93.56 123 ASN A N 1
ATOM 966 C CA . ASN A 1 123 ? -3.873 6.781 2.490 1.00 93.56 123 ASN A CA 1
ATOM 967 C C . ASN A 1 123 ? -4.159 6.690 3.982 1.00 93.56 123 ASN A C 1
ATOM 969 O O . ASN A 1 123 ? -4.717 5.697 4.455 1.00 93.56 123 ASN A O 1
ATOM 973 N N . LEU A 1 124 ? -3.749 7.726 4.709 1.00 92.06 124 LEU A N 1
ATOM 974 C CA . LEU A 1 124 ? -3.983 7.853 6.140 1.00 92.06 124 LEU A CA 1
ATOM 975 C C . LEU A 1 124 ? -4.971 8.983 6.407 1.00 92.06 124 LEU A C 1
ATOM 977 O O . LEU A 1 124 ? -4.730 10.128 6.027 1.00 92.06 124 LEU A O 1
ATOM 981 N N . ASP A 1 125 ? -6.062 8.676 7.098 1.00 91.50 125 ASP A N 1
ATOM 982 C CA . ASP A 1 125 ? -6.963 9.698 7.623 1.00 91.50 125 ASP A CA 1
ATOM 983 C C . ASP A 1 125 ? -6.312 10.374 8.838 1.00 91.50 125 ASP A C 1
ATOM 985 O O . ASP A 1 125 ? -6.378 9.872 9.959 1.00 91.50 125 ASP A O 1
ATOM 989 N N . THR A 1 126 ? -5.659 11.512 8.605 1.00 91.44 126 THR A N 1
ATOM 990 C CA . THR A 1 126 ? -4.982 12.297 9.647 1.00 91.44 126 THR A CA 1
ATOM 991 C C . THR A 1 126 ? -5.946 13.060 10.555 1.00 91.44 126 THR A C 1
ATOM 993 O O . THR A 1 126 ? -5.514 13.607 11.565 1.00 91.44 126 THR A O 1
ATOM 996 N N . GLY A 1 127 ? -7.238 13.129 10.209 1.00 92.19 127 GLY A N 1
ATOM 997 C CA . GLY A 1 127 ? -8.272 13.627 11.118 1.00 92.19 127 GLY A CA 1
ATOM 998 C C . GLY A 1 127 ? -8.655 12.584 12.169 1.00 92.19 127 GLY A C 1
ATOM 999 O O . GLY A 1 127 ? -9.073 12.942 13.268 1.00 92.19 127 GLY A O 1
ATOM 1000 N N . ARG A 1 128 ? -8.480 11.297 11.841 1.00 90.56 128 ARG A N 1
ATOM 1001 C CA . ARG A 1 128 ? -8.811 10.165 12.712 1.00 90.56 128 ARG A CA 1
ATOM 1002 C C . ARG A 1 128 ? -7.611 9.557 13.432 1.00 90.56 128 ARG A C 1
ATOM 1004 O O . ARG A 1 128 ? -7.785 9.079 14.549 1.00 90.56 128 ARG A O 1
ATOM 1011 N N . TYR A 1 129 ? -6.437 9.542 12.801 1.00 93.12 129 TYR A N 1
ATOM 1012 C CA . TYR A 1 129 ? -5.249 8.868 13.319 1.00 93.12 129 TYR A CA 1
ATOM 1013 C C . TYR A 1 129 ? -4.040 9.796 13.412 1.00 93.12 129 TYR A C 1
ATOM 1015 O O . TYR A 1 129 ? -3.771 10.575 12.499 1.00 93.12 129 TYR A O 1
ATOM 1023 N N . THR A 1 130 ? -3.267 9.667 14.491 1.00 92.88 130 THR A N 1
ATOM 1024 C CA . THR A 1 130 ? -2.101 10.537 14.758 1.00 92.88 130 THR A CA 1
ATOM 1025 C C . THR A 1 130 ? -0.759 9.873 14.466 1.00 92.88 130 THR A C 1
ATOM 1027 O O . THR A 1 130 ? 0.231 10.543 14.175 1.00 92.88 130 THR A O 1
ATOM 1030 N N . SER A 1 131 ? -0.711 8.545 14.536 1.00 92.94 131 SER A N 1
ATOM 1031 C CA . SER A 1 131 ? 0.502 7.757 14.379 1.00 92.94 131 SER A CA 1
ATOM 1032 C C . SER A 1 131 ? 0.246 6.527 13.520 1.00 92.94 131 SER A C 1
ATOM 1034 O O . SER A 1 131 ? -0.792 5.872 13.618 1.00 92.94 131 SER A O 1
ATOM 1036 N N . ALA A 1 132 ? 1.225 6.197 12.682 1.00 94.25 132 ALA A N 1
ATOM 1037 C CA . ALA A 1 132 ? 1.184 5.028 11.822 1.00 94.25 132 ALA A CA 1
ATOM 1038 C C . ALA A 1 132 ? 2.527 4.307 11.851 1.00 94.25 132 ALA A C 1
ATOM 1040 O O . ALA A 1 132 ? 3.592 4.922 11.758 1.00 94.25 132 ALA A O 1
ATOM 1041 N N . TRP A 1 133 ? 2.472 2.985 11.941 1.00 94.12 133 TRP A N 1
ATOM 1042 C CA . TRP A 1 133 ? 3.655 2.145 11.927 1.00 94.12 133 TRP A CA 1
ATOM 1043 C C . TRP A 1 133 ? 3.585 1.116 10.821 1.00 94.12 133 TRP A C 1
ATOM 1045 O O . TRP A 1 133 ? 2.659 0.316 10.777 1.00 94.12 133 TRP A O 1
ATOM 1055 N N . LEU A 1 134 ? 4.594 1.115 9.960 1.00 94.50 134 LEU A N 1
ATOM 1056 C CA . LEU A 1 134 ? 4.615 0.278 8.774 1.00 94.50 134 LEU A CA 1
ATOM 1057 C C . LEU A 1 134 ? 5.536 -0.923 8.986 1.00 94.50 134 LEU A C 1
ATOM 1059 O O . LEU A 1 134 ? 6.624 -0.799 9.554 1.00 94.50 134 LEU A O 1
ATOM 1063 N N . ALA A 1 135 ? 5.115 -2.074 8.480 1.00 94.44 135 ALA A N 1
ATOM 1064 C CA . ALA A 1 135 ? 5.910 -3.287 8.429 1.00 94.44 135 ALA A CA 1
ATOM 1065 C C . ALA A 1 135 ? 5.641 -4.033 7.121 1.00 94.44 135 ALA A C 1
ATOM 1067 O O . ALA A 1 135 ? 4.495 -4.179 6.707 1.00 94.44 135 ALA A O 1
ATOM 1068 N N . PHE A 1 136 ? 6.699 -4.516 6.477 1.00 95.25 136 PHE A N 1
ATOM 1069 C CA . PHE A 1 136 ? 6.604 -5.287 5.241 1.00 95.25 136 PHE A CA 1
ATOM 1070 C C . PHE A 1 136 ? 7.033 -6.734 5.481 1.00 95.25 136 PHE A C 1
ATOM 1072 O O . PHE A 1 136 ? 8.012 -6.984 6.186 1.00 95.25 136 PHE A O 1
ATOM 1079 N N . SER A 1 137 ? 6.341 -7.671 4.840 1.00 93.81 137 SER A N 1
ATOM 1080 C CA . SER A 1 137 ? 6.656 -9.096 4.833 1.00 93.81 137 SER A CA 1
ATOM 1081 C C . SER A 1 137 ? 6.529 -9.656 3.421 1.00 93.81 137 SER A C 1
ATOM 1083 O O . SER A 1 137 ? 5.674 -9.224 2.653 1.00 93.81 137 SER A O 1
ATOM 1085 N N . SER A 1 138 ? 7.376 -10.620 3.064 1.00 93.00 138 SER A N 1
ATOM 1086 C CA . SER A 1 138 ? 7.210 -11.352 1.801 1.00 93.00 138 SER A CA 1
ATOM 1087 C C . SER A 1 138 ? 5.987 -12.281 1.855 1.00 93.00 138 SER A C 1
ATOM 1089 O O . SER A 1 138 ? 5.293 -12.419 0.853 1.00 93.00 138 SER A O 1
ATOM 1091 N N . ASP A 1 139 ? 5.705 -12.838 3.036 1.00 91.94 139 ASP A N 1
ATOM 1092 C CA . ASP A 1 139 ? 4.638 -13.810 3.296 1.00 91.94 139 ASP A CA 1
ATOM 1093 C C . ASP A 1 139 ? 3.546 -13.209 4.198 1.00 91.94 139 ASP A C 1
ATOM 1095 O O . ASP A 1 139 ? 3.843 -12.294 4.986 1.00 91.94 139 ASP A O 1
ATOM 1099 N N . PRO A 1 140 ? 2.291 -13.688 4.115 1.00 92.00 140 PRO A N 1
ATOM 1100 C CA . PRO A 1 140 ? 1.225 -13.199 4.978 1.00 92.00 140 PRO A CA 1
ATOM 1101 C C . PRO A 1 140 ? 1.527 -13.539 6.441 1.00 92.00 140 PRO A C 1
ATOM 1103 O O . PRO A 1 140 ? 2.100 -14.582 6.759 1.00 92.00 140 PRO A O 1
ATOM 1106 N N . TRP A 1 141 ? 1.165 -12.640 7.352 1.00 90.56 141 TRP A N 1
ATOM 1107 C CA . TRP A 1 141 ? 1.361 -12.866 8.774 1.00 90.56 141 TRP A CA 1
ATOM 1108 C C . TRP A 1 141 ? 0.280 -13.800 9.312 1.00 90.56 141 TRP A C 1
ATOM 1110 O O . TRP A 1 141 ? -0.903 -13.555 9.082 1.00 90.56 141 TRP A O 1
ATOM 1120 N N . PRO A 1 142 ? 0.655 -14.816 10.106 1.00 87.62 142 PRO A N 1
ATOM 1121 C CA . PRO A 1 142 ? -0.288 -15.455 11.006 1.00 87.62 142 PRO A CA 1
ATOM 1122 C C . PRO A 1 142 ? -0.867 -14.422 11.978 1.00 87.62 142 PRO A C 1
ATOM 1124 O O . PRO A 1 142 ? -0.144 -13.530 12.432 1.00 87.62 142 PRO A O 1
ATOM 1127 N N . VAL A 1 143 ? -2.131 -14.596 12.370 1.00 84.62 143 VAL A N 1
ATOM 1128 C CA . VAL A 1 143 ? -2.827 -13.725 13.340 1.00 84.62 143 VAL A CA 1
ATOM 1129 C C . VAL A 1 143 ? -1.985 -13.480 14.600 1.00 84.62 143 VAL A C 1
ATOM 1131 O O . VAL A 1 143 ? -1.805 -12.339 15.023 1.00 84.62 143 VAL A O 1
ATOM 1134 N N . SER A 1 144 ? -1.342 -14.529 15.118 1.00 86.19 144 SER A N 1
ATOM 1135 C CA . SER A 1 144 ? -0.488 -14.461 16.310 1.00 86.19 144 SER A CA 1
ATOM 1136 C C . SER A 1 144 ? 0.721 -13.523 16.173 1.00 86.19 144 SER A C 1
ATOM 1138 O O . SER A 1 144 ? 1.216 -12.986 17.165 1.00 86.19 144 SER A O 1
ATOM 1140 N N . VAL A 1 145 ? 1.228 -13.300 14.955 1.00 87.06 145 VAL A N 1
ATOM 1141 C CA . VAL A 1 145 ? 2.331 -12.360 14.709 1.00 87.06 145 VAL A CA 1
ATOM 1142 C C . VAL A 1 145 ? 1.844 -10.921 14.827 1.00 87.06 145 VAL A C 1
ATOM 1144 O O . VAL A 1 145 ? 2.529 -10.109 15.456 1.00 87.06 145 VAL A O 1
ATOM 1147 N N . ALA A 1 146 ? 0.676 -10.618 14.256 1.00 82.00 146 ALA A N 1
ATOM 1148 C CA . ALA A 1 146 ? 0.072 -9.292 14.330 1.00 82.00 146 ALA A CA 1
ATOM 1149 C C . ALA A 1 146 ? -0.255 -8.922 15.786 1.00 82.00 146 ALA A C 1
ATOM 1151 O O . ALA A 1 146 ? 0.145 -7.853 16.250 1.00 82.00 146 ALA A O 1
ATOM 1152 N N . GLU A 1 147 ? -0.870 -9.842 16.534 1.00 83.94 147 GLU A N 1
ATOM 1153 C CA . GLU A 1 147 ? -1.188 -9.671 17.960 1.00 83.94 147 GLU A CA 1
ATOM 1154 C C . GLU A 1 147 ? 0.071 -9.439 18.808 1.00 83.94 147 GLU A C 1
ATOM 1156 O O . GLU A 1 147 ? 0.168 -8.462 19.550 1.00 83.94 147 GLU A O 1
ATOM 1161 N N . ARG A 1 148 ? 1.114 -10.256 18.631 1.00 85.38 148 ARG A N 1
ATOM 1162 C CA . ARG A 1 148 ? 2.370 -10.086 19.377 1.00 85.38 148 ARG A CA 1
ATOM 1163 C C . ARG A 1 148 ? 3.059 -8.753 19.078 1.00 85.38 148 ARG A C 1
ATOM 1165 O O . ARG A 1 148 ? 3.674 -8.148 19.960 1.00 85.38 148 ARG A O 1
ATOM 1172 N N . LEU A 1 149 ? 3.038 -8.301 17.823 1.00 80.38 149 LEU A N 1
ATOM 1173 C CA . LEU A 1 149 ? 3.622 -7.010 17.448 1.00 80.38 149 LEU A CA 1
ATOM 1174 C C . LEU A 1 149 ? 2.821 -5.849 18.032 1.00 80.38 149 LEU A C 1
ATOM 1176 O O . LEU A 1 149 ? 3.418 -4.877 18.494 1.00 80.38 149 LEU A O 1
ATOM 1180 N N . GLN A 1 150 ? 1.499 -5.978 18.057 1.00 80.81 150 GLN A N 1
ATOM 1181 C CA . GLN A 1 150 ? 0.599 -5.034 18.694 1.00 80.81 150 GLN A CA 1
ATOM 1182 C C . GLN A 1 150 ? 0.934 -4.861 20.185 1.00 80.81 150 GLN A C 1
ATOM 1184 O O . GLN A 1 150 ? 1.234 -3.753 20.634 1.00 80.81 150 GLN A O 1
ATOM 1189 N N . GLU A 1 151 ? 0.990 -5.961 20.936 1.00 80.31 151 GLU A N 1
ATOM 1190 C CA . GLU A 1 151 ? 1.287 -5.970 22.376 1.00 80.31 151 GLU A CA 1
ATOM 1191 C C . GLU A 1 151 ? 2.646 -5.349 22.707 1.00 80.31 151 GLU A C 1
ATOM 1193 O O . GLU A 1 151 ? 2.748 -4.460 23.557 1.00 80.31 151 GLU A O 1
ATOM 1198 N N . ARG A 1 152 ? 3.705 -5.767 21.997 1.00 75.19 152 ARG A N 1
ATOM 1199 C CA . ARG A 1 152 ? 5.062 -5.235 22.212 1.00 75.19 152 ARG A CA 1
ATOM 1200 C C . ARG A 1 152 ? 5.126 -3.726 22.006 1.00 75.19 152 ARG A C 1
ATOM 1202 O O . ARG A 1 152 ? 5.918 -3.049 22.662 1.00 75.19 152 ARG A O 1
ATOM 1209 N N . ARG A 1 153 ? 4.328 -3.193 21.081 1.00 77.12 153 ARG A N 1
ATOM 1210 C CA . ARG A 1 153 ? 4.314 -1.761 20.779 1.00 77.12 153 ARG A CA 1
ATOM 1211 C C . ARG A 1 153 ? 3.528 -0.969 21.801 1.00 77.12 153 ARG A C 1
ATOM 1213 O O . ARG A 1 153 ? 4.072 0.026 22.265 1.00 77.12 153 ARG A O 1
ATOM 1220 N N . VAL A 1 154 ? 2.355 -1.456 22.206 1.00 69.25 154 VAL A N 1
ATOM 1221 C CA . VAL A 1 154 ? 1.587 -0.859 23.308 1.00 69.25 154 VAL A CA 1
ATOM 1222 C C . VAL A 1 154 ? 2.461 -0.784 24.557 1.00 69.25 154 VAL A C 1
ATOM 1224 O O . VAL A 1 154 ? 2.608 0.292 25.125 1.00 69.25 154 VAL A O 1
ATOM 1227 N N . ALA A 1 155 ? 3.158 -1.870 24.907 1.00 60.66 155 ALA A N 1
ATOM 1228 C CA . ALA A 1 155 ? 4.100 -1.876 26.025 1.00 60.66 155 ALA A CA 1
ATOM 1229 C C . ALA A 1 155 ? 5.221 -0.830 25.859 1.00 60.66 155 ALA A C 1
ATOM 1231 O O . ALA A 1 155 ? 5.534 -0.090 26.788 1.00 60.66 155 ALA A O 1
ATOM 1232 N N . CYS A 1 156 ? 5.810 -0.711 24.664 1.00 57.12 156 CYS A N 1
ATOM 1233 C CA . CYS A 1 156 ? 6.872 0.262 24.392 1.00 57.12 156 CYS A CA 1
ATOM 1234 C C . CYS A 1 156 ? 6.379 1.723 24.371 1.00 57.12 156 CYS A C 1
ATOM 1236 O O . CYS A 1 156 ? 7.150 2.634 24.677 1.00 57.12 156 CYS A O 1
ATOM 1238 N N . ALA A 1 157 ? 5.122 1.973 24.005 1.00 58.97 157 ALA A N 1
ATOM 1239 C CA . ALA A 1 157 ? 4.515 3.296 24.104 1.00 58.97 157 ALA A CA 1
ATOM 1240 C C . ALA A 1 157 ? 4.125 3.640 25.541 1.00 58.97 157 ALA A C 1
ATOM 1242 O O . ALA A 1 157 ? 4.366 4.763 25.954 1.00 58.97 157 ALA A O 1
ATOM 1243 N N . SER A 1 158 ? 3.634 2.684 26.334 1.00 59.12 158 SER A N 1
ATOM 1244 C CA . SER A 1 158 ? 3.375 2.899 27.764 1.00 59.12 158 SER A CA 1
ATOM 1245 C C . SER A 1 158 ? 4.645 3.239 28.552 1.00 59.12 158 SER A C 1
ATOM 1247 O O . SER A 1 158 ? 4.575 3.972 29.533 1.00 59.12 158 SER A O 1
ATOM 1249 N N . LEU A 1 159 ? 5.814 2.761 28.109 1.00 57.97 159 LEU A N 1
ATOM 1250 C CA . LEU A 1 159 ? 7.116 3.147 28.672 1.00 57.97 159 LEU A CA 1
ATOM 1251 C C . LEU A 1 159 ? 7.570 4.557 28.253 1.00 57.97 159 LEU A C 1
ATOM 1253 O O . LEU A 1 159 ? 8.412 5.155 28.920 1.00 57.97 159 LEU A O 1
ATOM 1257 N N . ARG A 1 160 ? 7.014 5.106 27.168 1.00 55.88 160 ARG A N 1
ATOM 1258 C CA . ARG A 1 160 ? 7.151 6.516 26.786 1.00 55.88 160 ARG A CA 1
ATOM 1259 C C . ARG A 1 160 ? 5.996 7.294 27.418 1.00 55.88 160 ARG A C 1
ATOM 1261 O O . ARG A 1 160 ? 5.040 7.649 26.738 1.00 55.88 160 ARG A O 1
ATOM 1268 N N . GLY A 1 161 ? 6.066 7.507 28.733 1.00 45.34 161 GLY A N 1
ATOM 1269 C CA . GLY A 1 161 ? 5.125 8.379 29.448 1.00 45.34 161 GLY A CA 1
ATOM 1270 C C . GLY A 1 161 ? 5.053 9.795 28.842 1.00 45.34 161 GLY A C 1
ATOM 1271 O O . GLY A 1 161 ? 5.881 10.130 27.986 1.00 45.34 161 GLY A O 1
ATOM 1272 N N . PRO A 1 162 ? 4.075 10.628 29.256 1.00 43.56 162 PRO A N 1
ATOM 1273 C CA . PRO A 1 162 ? 3.954 11.997 28.761 1.00 43.56 162 PRO A CA 1
ATOM 1274 C C . PRO A 1 162 ? 5.298 12.711 28.926 1.00 43.56 162 PRO A C 1
ATOM 1276 O O . PRO A 1 162 ? 5.946 12.595 29.969 1.00 43.56 162 PRO A O 1
ATOM 1279 N N . GLY A 1 163 ? 5.751 13.359 27.849 1.00 44.50 163 GLY A N 1
ATOM 1280 C CA . GLY A 1 163 ? 7.032 14.058 27.821 1.00 44.50 163 GLY A CA 1
ATOM 1281 C C . GLY A 1 163 ? 7.149 15.031 28.997 1.00 44.50 163 GLY A C 1
ATOM 1282 O O . GLY A 1 163 ? 6.126 15.516 29.481 1.00 44.50 163 GLY A O 1
ATOM 1283 N N . PRO A 1 164 ? 8.368 15.299 29.490 1.00 40.62 164 PRO A N 1
ATOM 1284 C CA . PRO A 1 164 ? 8.541 16.199 30.614 1.00 40.62 164 PRO A CA 1
ATOM 1285 C C . PRO A 1 164 ? 8.038 17.590 30.221 1.00 40.62 164 PRO A C 1
ATOM 1287 O O . PRO A 1 164 ? 8.642 18.256 29.378 1.00 40.62 164 PRO A O 1
ATOM 1290 N N . ASP A 1 165 ? 6.939 18.013 30.847 1.00 42.62 165 ASP A N 1
ATOM 1291 C CA . ASP A 1 165 ? 6.603 19.424 30.963 1.00 42.62 165 ASP A CA 1
ATOM 1292 C C . ASP A 1 165 ? 7.815 20.153 31.558 1.00 42.62 165 ASP A C 1
ATOM 1294 O O . ASP A 1 165 ? 8.467 19.695 32.500 1.00 42.62 165 ASP A O 1
ATOM 1298 N N . SER A 1 166 ? 8.132 21.274 30.924 1.00 47.56 166 SER A N 1
ATOM 1299 C CA . SER A 1 166 ? 9.192 22.238 31.216 1.00 47.56 166 SER A CA 1
ATOM 1300 C C . SER A 1 166 ? 9.697 22.278 32.672 1.00 47.56 166 SER A C 1
ATOM 1302 O O . SER A 1 166 ? 8.991 22.717 33.577 1.00 47.56 166 SER A O 1
ATOM 1304 N N . GLY A 1 167 ? 10.978 21.944 32.861 1.00 33.72 167 GLY A N 1
ATOM 1305 C CA . GLY A 1 167 ? 11.770 22.187 34.075 1.00 33.72 167 GLY A CA 1
ATOM 1306 C C . GLY A 1 167 ? 13.274 22.158 33.747 1.00 33.72 167 GLY A C 1
ATOM 1307 O O . GLY A 1 167 ? 13.669 21.432 32.833 1.00 33.72 167 GLY A O 1
ATOM 1308 N N . PRO A 1 168 ? 14.121 22.986 34.391 1.00 36.34 168 PRO A N 1
ATOM 1309 C CA . PRO A 1 168 ? 15.355 23.481 33.784 1.00 36.34 168 PRO A CA 1
ATOM 1310 C C . PRO A 1 168 ? 16.455 22.418 33.670 1.00 36.34 168 PRO A C 1
ATOM 1312 O O . PRO A 1 168 ? 16.662 21.590 34.557 1.00 36.34 168 PRO A O 1
ATOM 1315 N N . GLN A 1 169 ? 17.191 22.500 32.558 1.00 38.69 169 GLN A N 1
ATOM 1316 C CA . GLN A 1 169 ? 18.359 21.689 32.217 1.00 38.69 169 GLN A CA 1
ATOM 1317 C C . GLN A 1 169 ? 19.392 21.659 33.350 1.00 38.69 169 GLN A C 1
ATOM 1319 O O . GLN A 1 169 ? 20.078 22.645 33.606 1.00 38.69 169 GLN A O 1
ATOM 1324 N N . GLN A 1 170 ? 19.579 20.488 33.962 1.00 36.16 170 GLN A N 1
ATOM 1325 C CA . GLN A 1 170 ? 20.830 20.163 34.639 1.00 36.16 170 GLN A CA 1
ATOM 1326 C C . GLN A 1 170 ? 21.709 19.351 33.688 1.00 36.16 170 GLN A C 1
ATOM 1328 O O . GLN A 1 170 ? 21.447 18.189 33.373 1.00 36.16 170 GLN A O 1
ATOM 1333 N N . SER A 1 171 ? 22.765 20.005 33.217 1.00 35.81 171 SER A N 1
ATOM 1334 C CA . SER A 1 171 ? 23.875 19.433 32.465 1.00 35.81 171 SER A CA 1
ATOM 1335 C C . SER A 1 171 ? 24.517 18.273 33.234 1.00 35.81 171 SER A C 1
ATOM 1337 O O . SER A 1 171 ? 25.172 18.484 34.254 1.00 35.81 171 SER A O 1
ATOM 1339 N N . ARG A 1 172 ? 24.365 17.041 32.736 1.00 36.69 172 ARG A N 1
ATOM 1340 C CA . ARG A 1 172 ? 25.158 15.890 33.188 1.00 36.69 172 ARG A CA 1
ATOM 1341 C C . ARG A 1 172 ? 26.438 15.797 32.363 1.00 36.69 172 ARG A C 1
ATOM 1343 O O . ARG A 1 172 ? 26.425 15.354 31.220 1.00 36.69 172 ARG A O 1
ATOM 1350 N N . THR A 1 173 ? 27.546 16.199 32.969 1.00 34.16 173 THR A N 1
ATOM 1351 C CA . THR A 1 173 ? 28.904 15.992 32.463 1.00 34.16 173 THR A CA 1
A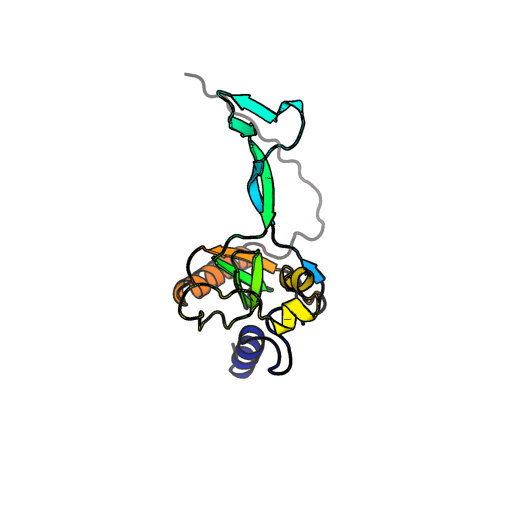TOM 1352 C C . THR A 1 173 ? 29.242 14.501 32.531 1.00 34.16 173 THR A C 1
ATOM 1354 O O . THR A 1 173 ? 29.327 13.926 33.616 1.00 34.16 173 THR A O 1
ATOM 1357 N N . VAL A 1 174 ? 29.430 13.853 31.381 1.00 38.94 174 VAL A N 1
ATOM 1358 C CA . VAL A 1 174 ? 29.901 12.462 31.306 1.00 38.94 174 VAL A CA 1
ATOM 1359 C C . VAL A 1 174 ? 31.424 12.463 31.446 1.00 38.94 174 VAL A C 1
ATOM 1361 O O . VAL A 1 174 ? 32.132 12.988 30.590 1.00 38.94 174 VAL A O 1
ATOM 1364 N N . ARG A 1 175 ? 31.945 11.895 32.541 1.00 33.94 175 ARG A N 1
ATOM 1365 C CA . ARG A 1 175 ? 33.380 11.606 32.689 1.00 33.94 175 ARG A CA 1
ATOM 1366 C C . ARG A 1 175 ? 33.700 10.310 31.944 1.00 33.94 175 ARG A C 1
ATOM 1368 O O . ARG A 1 175 ? 33.230 9.248 32.342 1.00 33.94 175 ARG A O 1
ATOM 1375 N N . HIS A 1 176 ? 34.522 10.394 30.904 1.00 33.22 176 HIS A N 1
ATOM 1376 C CA . HIS A 1 176 ? 35.156 9.227 30.294 1.00 33.22 176 HIS A CA 1
ATOM 1377 C C . HIS A 1 176 ? 36.229 8.671 31.243 1.00 33.22 176 HIS A C 1
ATOM 1379 O O . HIS A 1 176 ? 37.147 9.395 31.628 1.00 33.22 176 HIS A O 1
ATOM 1385 N N . ARG A 1 177 ? 36.129 7.390 31.621 1.00 35.91 177 ARG A N 1
ATOM 1386 C CA . ARG A 1 177 ? 37.275 6.620 32.124 1.00 35.91 177 ARG A CA 1
ATOM 1387 C C . ARG A 1 177 ? 37.896 5.880 30.944 1.00 35.91 177 ARG A C 1
ATOM 1389 O O . ARG A 1 177 ? 37.238 5.052 30.324 1.00 35.91 177 ARG A O 1
ATOM 1396 N N . HIS A 1 178 ? 39.142 6.223 30.640 1.00 33.12 178 HIS A N 1
ATOM 1397 C CA . HIS A 1 178 ? 40.053 5.374 29.884 1.00 33.12 178 HIS A CA 1
ATOM 1398 C C . HIS A 1 178 ? 40.592 4.314 30.845 1.00 33.12 178 HIS A C 1
ATOM 1400 O O . HIS A 1 178 ? 41.255 4.680 31.813 1.00 33.12 178 HIS A O 1
ATOM 1406 N N . ASP A 1 179 ? 40.334 3.039 30.570 1.00 36.38 179 ASP A N 1
ATOM 1407 C CA . ASP A 1 179 ? 41.124 1.948 31.136 1.00 36.38 179 ASP A CA 1
ATOM 1408 C C . ASP A 1 179 ? 42.076 1.437 30.055 1.00 36.38 179 ASP A C 1
ATOM 1410 O O . ASP A 1 179 ? 41.668 1.073 28.951 1.00 36.38 179 ASP A O 1
ATOM 1414 N N . ALA A 1 180 ? 43.363 1.490 30.383 1.00 33.66 180 ALA A N 1
ATOM 1415 C CA . ALA A 1 180 ? 44.459 0.943 29.609 1.00 33.66 180 ALA A CA 1
ATOM 1416 C C . ALA A 1 180 ? 44.772 -0.471 30.106 1.00 33.66 180 ALA A C 1
ATOM 1418 O O . ALA A 1 180 ? 44.925 -0.675 31.314 1.00 33.66 180 ALA A O 1
ATOM 1419 N N . ARG A 1 181 ? 44.942 -1.408 29.174 1.00 35.84 181 ARG A N 1
ATOM 1420 C CA . ARG A 1 181 ? 45.990 -2.433 29.205 1.00 35.84 181 ARG A CA 1
ATOM 1421 C C . ARG A 1 181 ? 46.164 -3.043 27.825 1.00 35.84 181 ARG A C 1
ATOM 1423 O O . ARG A 1 181 ? 45.132 -3.278 27.164 1.00 35.84 181 ARG A O 1
#

Sequence (181 aa):
MTISQRIALAIAEAGLPHDQCMFCERQGLPILPLRRALVPDTRPECVSTVADNRHISTKIGLRTLRRGFLYVLLDQQVWHAYAVSEQGHLRRFNPYEPPDGPPSPLPEKCVNADHDIPSAFLNLDTGRYTSAWLAFSSDPWPVSVAERLQERRVACASLRGPGPDSGPQQSRTVRHRHDAR

Secondary structure (DSSP, 8-state):
--HHHHHHHHHHHH-S-TTS-TTT---SEEE--EEEEEEE--SGGGEEEETTEEEE-EEEEEEEPPSEEEEEEETTTEEEEEEEPTT--EEEE-TTSPPSSSPPPPPHHHHTTT-HHHHT-EEE-TTT-S-EEEEEESSPPPHHHHHHHHHHHHHHHHTSPSP--S---------PPPPP-

InterPro domains:
  IPR046864 Toxin VasX, N-terminal region [PF20249] (21-152)
  IPR048126 Toxin VasX [NF041559] (19-150)

pLDDT: mean 82.74, std 18.44, range [33.12, 97.31]

Organism: NCBI:txid2219225